Protein AF-A0A812N2B9-F1 (afdb_monomer_lite)

Structure (mmCIF, N/CA/C/O backbone):
data_AF-A0A812N2B9-F1
#
_entry.id   AF-A0A812N2B9-F1
#
loop_
_atom_site.group_PDB
_atom_site.id
_atom_site.type_symbol
_atom_site.label_atom_id
_atom_site.label_alt_id
_atom_site.label_comp_id
_atom_site.label_asym_id
_atom_site.label_entity_id
_atom_site.label_seq_id
_atom_site.pdbx_PDB_ins_code
_atom_site.Cartn_x
_atom_site.Cartn_y
_atom_site.Cartn_z
_atom_site.occupancy
_atom_site.B_iso_or_equiv
_atom_site.auth_seq_id
_atom_site.auth_comp_id
_atom_site.auth_asym_id
_atom_site.auth_atom_id
_atom_site.pdbx_PDB_model_num
ATOM 1 N N . LEU A 1 1 ? 18.813 35.549 -10.305 1.00 47.56 1 LEU A N 1
ATOM 2 C CA . LEU A 1 1 ? 19.746 35.772 -11.437 1.00 47.56 1 LEU A CA 1
ATOM 3 C C . LEU A 1 1 ? 20.916 34.778 -11.460 1.00 47.56 1 LEU A C 1
ATOM 5 O O . LEU A 1 1 ? 21.256 34.344 -12.544 1.00 47.56 1 LEU A O 1
ATOM 9 N N . HIS A 1 2 ? 21.441 34.300 -10.322 1.00 43.97 2 HIS A N 1
ATOM 10 C CA . HIS A 1 2 ? 22.569 33.344 -10.303 1.00 43.97 2 HIS A CA 1
ATOM 11 C C . HIS A 1 2 ? 22.268 31.864 -10.636 1.00 43.97 2 HIS A C 1
ATOM 13 O O . HIS A 1 2 ? 23.195 31.118 -10.923 1.00 43.97 2 HIS A O 1
ATOM 19 N N . GLN A 1 3 ? 21.010 31.400 -10.632 1.00 39.84 3 GLN A N 1
ATOM 20 C CA . GLN A 1 3 ? 20.701 29.985 -10.931 1.00 39.84 3 GLN A CA 1
ATOM 21 C C . GLN A 1 3 ? 20.631 29.651 -12.433 1.00 39.84 3 GLN A C 1
ATOM 23 O O . GLN A 1 3 ? 20.820 28.496 -12.805 1.00 39.84 3 GLN A O 1
ATOM 28 N N . HIS A 1 4 ? 20.400 30.640 -13.303 1.00 39.25 4 HIS A N 1
ATOM 29 C CA . HIS A 1 4 ? 20.347 30.425 -14.755 1.00 39.25 4 HIS A CA 1
ATOM 30 C C . HIS A 1 4 ? 21.747 30.305 -15.390 1.00 39.25 4 HIS A C 1
ATOM 32 O O . HIS A 1 4 ? 21.908 29.584 -16.371 1.00 39.25 4 HIS A O 1
ATOM 38 N N . GLU A 1 5 ? 22.771 30.949 -14.813 1.00 45.69 5 GLU A N 1
ATOM 39 C CA . GLU A 1 5 ? 24.155 30.886 -15.318 1.00 45.69 5 GLU A CA 1
ATOM 40 C C . GLU A 1 5 ? 24.821 29.528 -15.060 1.00 45.69 5 GLU A C 1
ATOM 42 O O . GLU A 1 5 ? 25.537 29.020 -15.920 1.00 45.69 5 GLU A O 1
ATOM 47 N N . VAL A 1 6 ? 24.547 28.895 -13.913 1.00 48.59 6 VAL A N 1
ATOM 48 C CA . VAL A 1 6 ? 25.126 27.582 -13.566 1.00 48.59 6 VAL A CA 1
ATOM 49 C C . VAL A 1 6 ? 24.599 26.480 -14.492 1.00 48.59 6 VAL A C 1
ATOM 51 O O . VAL A 1 6 ? 25.349 25.593 -14.895 1.00 48.59 6 VAL A O 1
ATOM 54 N N . PHE A 1 7 ? 23.324 26.560 -14.887 1.00 42.72 7 PHE A N 1
ATOM 55 C CA . PHE A 1 7 ? 22.708 25.588 -15.794 1.00 42.72 7 PHE A CA 1
ATOM 56 C C . PHE A 1 7 ? 23.131 25.798 -17.260 1.00 42.72 7 PHE A C 1
ATOM 58 O O . PHE A 1 7 ? 23.277 24.829 -18.004 1.00 42.72 7 PHE A O 1
ATOM 65 N N . GLY A 1 8 ? 23.364 27.052 -17.671 1.00 49.75 8 GLY A N 1
ATOM 66 C CA . GLY A 1 8 ? 23.898 27.386 -18.996 1.00 49.75 8 GLY A CA 1
ATOM 67 C C . GLY A 1 8 ? 25.330 26.887 -19.184 1.00 49.75 8 GLY A C 1
ATOM 68 O O . GLY A 1 8 ? 25.620 26.212 -20.170 1.00 49.75 8 GLY A O 1
ATOM 69 N N . LYS A 1 9 ? 26.188 27.110 -18.182 1.00 53.31 9 LYS A N 1
ATOM 70 C CA . LYS A 1 9 ? 27.593 26.686 -18.207 1.00 53.31 9 LYS A CA 1
ATOM 71 C C . LYS A 1 9 ? 27.749 25.163 -18.272 1.00 53.31 9 LYS A C 1
ATOM 73 O O . LYS A 1 9 ? 28.482 24.663 -19.112 1.00 53.31 9 LYS A O 1
ATOM 78 N N . GLY A 1 10 ? 26.956 24.414 -17.498 1.00 56.06 10 GLY A N 1
ATOM 79 C CA . GLY A 1 10 ? 26.962 22.946 -17.561 1.00 56.06 10 GLY A CA 1
ATOM 80 C C . GLY A 1 10 ? 26.520 22.376 -18.916 1.00 56.06 10 GLY A C 1
ATOM 81 O O . GLY A 1 10 ? 26.966 21.300 -19.309 1.00 56.06 10 GLY A O 1
ATOM 82 N N . LYS A 1 11 ? 25.674 23.101 -19.659 1.00 56.19 11 LYS A N 1
ATOM 83 C CA . LYS A 1 11 ? 25.251 22.712 -21.010 1.00 56.19 11 LYS A CA 1
ATOM 84 C C . LYS A 1 11 ? 26.344 22.997 -22.043 1.00 56.19 11 LYS A C 1
ATOM 86 O O . LYS A 1 11 ? 26.560 22.168 -22.920 1.00 56.19 11 LYS A O 1
ATOM 91 N N . GLU A 1 12 ? 27.043 24.123 -21.928 1.00 62.38 12 GLU A N 1
ATOM 92 C CA . GLU A 1 12 ? 28.170 24.475 -22.804 1.00 62.38 12 GLU A CA 1
ATOM 93 C C . GLU A 1 12 ? 29.388 23.575 -22.567 1.00 62.38 12 GLU A C 1
ATOM 95 O O . GLU A 1 12 ? 29.959 23.070 -23.531 1.00 62.38 12 GLU A O 1
ATOM 100 N N . ASP A 1 13 ? 29.712 23.272 -21.309 1.00 64.38 13 ASP A N 1
ATOM 101 C CA . ASP A 1 13 ? 30.794 22.352 -20.938 1.00 64.38 13 ASP A CA 1
ATOM 102 C C . ASP A 1 13 ? 30.509 20.921 -21.433 1.00 64.38 13 ASP A C 1
ATOM 104 O O . ASP A 1 13 ? 31.403 20.221 -21.913 1.00 64.38 13 ASP A O 1
ATOM 108 N N . PHE A 1 14 ? 29.241 20.493 -21.384 1.00 63.53 14 PHE A N 1
ATOM 109 C CA . PHE A 1 14 ? 28.807 19.208 -21.936 1.00 63.53 14 PHE A CA 1
ATOM 110 C C . PHE A 1 14 ? 28.928 19.163 -23.466 1.00 63.53 14 PHE A C 1
ATOM 112 O O . PHE A 1 14 ? 29.417 18.177 -24.021 1.00 63.53 14 PHE A O 1
ATOM 119 N N . VAL A 1 15 ? 28.514 20.228 -24.159 1.00 63.97 15 VAL A N 1
ATOM 120 C CA . VAL A 1 15 ? 28.604 20.319 -25.626 1.00 63.97 15 VAL A CA 1
ATOM 121 C C . VAL A 1 15 ? 30.063 20.404 -26.083 1.00 63.97 15 VAL A C 1
ATOM 123 O O . VAL A 1 15 ? 30.427 19.741 -27.053 1.00 63.97 15 VAL A O 1
ATOM 126 N N . ALA A 1 16 ? 30.912 21.141 -25.366 1.00 66.12 16 ALA A N 1
ATOM 127 C CA . ALA A 1 16 ? 32.346 21.224 -25.631 1.00 66.12 16 ALA A CA 1
ATOM 128 C C . ALA A 1 16 ? 33.054 19.877 -25.395 1.00 66.12 16 ALA A C 1
ATOM 130 O O . ALA A 1 16 ? 33.852 19.449 -26.229 1.00 66.12 16 ALA A O 1
ATOM 131 N N . GLY A 1 17 ? 32.713 19.166 -24.313 1.00 66.19 17 GLY A N 1
ATOM 132 C CA . GLY A 1 17 ? 33.216 17.814 -24.048 1.00 66.19 17 GLY A CA 1
ATOM 133 C C . GLY A 1 17 ? 32.782 16.794 -25.105 1.00 66.19 17 GLY A C 1
ATOM 134 O O . GLY A 1 17 ? 33.572 15.937 -25.500 1.00 66.19 17 GLY A O 1
ATOM 135 N N . PHE A 1 18 ? 31.556 16.914 -25.621 1.00 64.69 18 PHE A N 1
ATOM 136 C CA . PHE A 1 18 ? 31.069 16.093 -26.731 1.00 64.69 18 PHE A CA 1
ATOM 137 C C . PHE A 1 18 ? 31.791 16.409 -28.050 1.00 64.69 18 PHE A C 1
ATOM 139 O O . PHE A 1 18 ? 32.163 15.486 -28.767 1.00 64.69 18 PHE A O 1
ATOM 146 N N . TYR A 1 19 ? 32.050 17.686 -28.346 1.00 63.81 19 TYR A N 1
ATOM 147 C CA . TYR A 1 19 ? 32.817 18.103 -29.526 1.00 63.81 19 TYR A CA 1
ATOM 148 C C . TYR A 1 19 ? 34.269 17.606 -29.488 1.00 63.81 19 TYR A C 1
ATOM 150 O O . TYR A 1 19 ? 34.755 17.077 -30.482 1.00 63.81 19 TYR A O 1
ATOM 158 N N . PHE A 1 20 ? 34.933 17.685 -28.330 1.00 66.38 20 PHE A N 1
ATOM 159 C CA . PHE A 1 20 ? 36.291 17.158 -28.141 1.00 66.38 20 PHE A CA 1
ATOM 160 C C . PHE A 1 20 ? 36.364 15.637 -28.351 1.00 66.38 20 PHE A C 1
ATOM 162 O O . PHE A 1 20 ? 37.328 15.119 -28.913 1.00 66.38 20 PHE A O 1
ATOM 169 N N . LEU A 1 21 ? 35.316 14.909 -27.952 1.00 61.97 21 LEU A N 1
ATOM 170 C CA . LEU A 1 21 ? 35.177 13.483 -28.241 1.00 61.97 21 LEU A CA 1
ATOM 171 C C . LEU A 1 21 ? 34.891 13.185 -29.716 1.00 61.97 21 LEU A C 1
ATOM 173 O O . LEU A 1 21 ? 34.908 12.021 -30.071 1.00 61.97 21 LEU A O 1
ATOM 177 N N . LEU A 1 22 ? 34.621 14.160 -30.581 1.00 63.78 22 LEU A N 1
ATOM 178 C CA . LEU A 1 22 ? 34.366 13.922 -32.007 1.00 63.78 22 LEU A CA 1
ATOM 179 C C . LEU A 1 22 ? 35.563 14.262 -32.903 1.00 63.78 22 LEU A C 1
ATOM 181 O O . LEU A 1 22 ? 35.543 13.929 -34.089 1.00 63.78 22 LEU A O 1
ATOM 185 N N . ASP A 1 23 ? 36.625 14.858 -32.357 1.00 66.50 23 ASP A N 1
ATOM 186 C CA . ASP A 1 23 ? 37.798 15.221 -33.146 1.00 66.50 23 ASP A CA 1
ATOM 187 C C . ASP A 1 23 ? 38.668 13.992 -33.501 1.00 66.50 23 ASP A C 1
ATOM 189 O O . ASP A 1 23 ? 39.100 13.205 -32.654 1.00 66.50 23 ASP A O 1
ATOM 193 N N . GLY A 1 24 ? 38.911 13.829 -34.805 1.00 65.94 24 GLY A N 1
ATOM 194 C CA . GLY A 1 24 ? 40.152 13.330 -35.416 1.00 65.94 24 GLY A CA 1
ATOM 195 C C . GLY A 1 24 ? 40.521 11.837 -35.410 1.00 65.94 24 GLY A C 1
ATOM 196 O O . GLY A 1 24 ? 41.424 11.472 -36.161 1.00 65.94 24 GLY A O 1
ATOM 197 N N . ASN A 1 25 ? 39.887 10.953 -34.633 1.00 70.94 25 ASN A N 1
ATOM 198 C CA . ASN A 1 25 ? 40.236 9.519 -34.601 1.00 70.94 25 ASN A CA 1
ATOM 199 C C . ASN A 1 25 ? 38.959 8.656 -34.564 1.00 70.94 25 ASN A C 1
ATOM 201 O O . ASN A 1 25 ? 38.084 8.954 -33.762 1.00 70.94 25 ASN A O 1
ATOM 205 N N . PRO A 1 26 ? 38.815 7.568 -35.347 1.00 75.19 26 PRO A N 1
ATOM 206 C CA . PRO A 1 26 ? 37.663 6.654 -35.263 1.00 75.19 26 PRO A CA 1
ATOM 207 C C . PRO A 1 26 ? 37.236 6.248 -33.836 1.00 75.19 26 PRO A C 1
ATOM 209 O O . PRO A 1 26 ? 36.053 6.025 -33.574 1.00 75.19 26 PRO A O 1
ATOM 212 N N . TRP A 1 27 ? 38.187 6.196 -32.899 1.00 76.75 27 TRP A N 1
ATOM 213 C CA . TRP A 1 27 ? 37.942 5.947 -31.475 1.00 76.75 27 TRP A CA 1
ATOM 214 C C . TRP A 1 27 ? 37.103 7.030 -30.773 1.00 76.75 27 TRP A C 1
ATOM 216 O O . TRP A 1 27 ? 36.315 6.724 -29.873 1.00 76.75 27 TRP A O 1
ATOM 226 N N . SER A 1 28 ? 37.259 8.289 -31.176 1.00 78.31 28 SER A N 1
ATOM 227 C CA . SER A 1 28 ? 36.579 9.435 -30.580 1.00 78.31 28 SER A CA 1
ATOM 228 C C . SER A 1 28 ? 35.088 9.407 -30.957 1.00 78.31 28 SER A C 1
ATOM 230 O O . SER A 1 28 ? 34.236 9.320 -30.072 1.00 78.31 28 SER A O 1
ATOM 232 N N . GLY A 1 29 ? 34.761 9.262 -32.248 1.00 80.75 29 GLY A N 1
ATOM 233 C CA . GLY A 1 29 ? 33.380 9.081 -32.724 1.00 80.75 29 GLY A CA 1
ATOM 234 C C . GLY A 1 29 ? 32.639 7.906 -32.069 1.00 80.75 29 GLY A C 1
ATOM 235 O O . GLY A 1 29 ? 31.480 8.042 -31.666 1.00 80.75 29 GLY A O 1
ATOM 236 N N . PHE A 1 30 ? 33.321 6.769 -31.884 1.00 83.06 30 PHE A N 1
ATOM 237 C CA . PHE A 1 30 ? 32.782 5.629 -31.135 1.00 83.06 30 PHE A CA 1
ATOM 238 C C . PHE A 1 30 ? 32.496 5.986 -29.668 1.00 83.06 30 PHE A C 1
ATOM 240 O O . PHE A 1 30 ? 31.402 5.721 -29.165 1.00 83.06 30 PHE A O 1
ATOM 247 N N . SER A 1 31 ? 33.448 6.633 -28.993 1.00 85.31 31 SER A N 1
ATOM 248 C CA . SER A 1 31 ? 33.316 7.046 -27.590 1.00 85.31 31 SER A CA 1
ATOM 249 C C . SER A 1 31 ? 32.201 8.082 -27.392 1.00 85.31 31 SER A C 1
ATOM 251 O O . SER A 1 31 ? 31.455 8.005 -26.412 1.00 85.31 31 SER A O 1
ATOM 253 N N . GLY A 1 32 ? 32.030 9.010 -28.339 1.00 84.19 32 GLY A N 1
ATOM 254 C CA . GLY A 1 32 ? 30.934 9.980 -28.357 1.00 84.19 32 GLY A CA 1
ATOM 255 C C . GLY A 1 32 ? 29.566 9.307 -28.483 1.00 84.19 32 GLY A C 1
ATOM 256 O O . GLY A 1 32 ? 28.656 9.608 -27.707 1.00 84.19 32 GLY A O 1
ATOM 257 N N . PHE A 1 33 ? 29.431 8.332 -29.387 1.00 86.25 33 PHE A N 1
ATOM 258 C CA . PHE A 1 33 ? 28.192 7.562 -29.534 1.00 86.25 33 PHE A CA 1
ATOM 259 C C . PHE A 1 33 ? 27.866 6.735 -28.283 1.00 86.25 33 PHE A C 1
ATOM 261 O O . PHE A 1 33 ? 26.734 6.772 -27.801 1.00 86.25 33 PHE A O 1
ATOM 268 N N . VAL A 1 34 ? 28.851 6.035 -27.709 1.00 89.25 34 VAL A N 1
ATOM 269 C CA . VAL A 1 34 ? 28.666 5.255 -26.471 1.00 89.25 34 VAL A CA 1
ATOM 270 C C . VAL A 1 34 ? 28.238 6.159 -25.317 1.00 89.25 34 VAL A C 1
ATOM 272 O O . VAL A 1 34 ? 27.274 5.846 -24.618 1.00 89.25 34 VAL A O 1
ATOM 275 N N . THR A 1 35 ? 28.897 7.306 -25.152 1.00 87.75 35 THR A N 1
ATOM 276 C CA . THR A 1 35 ? 28.555 8.282 -24.107 1.00 87.75 35 THR A CA 1
ATOM 277 C C . THR A 1 35 ? 27.130 8.796 -24.284 1.00 87.75 35 THR A C 1
ATOM 279 O O . THR A 1 35 ? 26.356 8.803 -23.326 1.00 87.75 35 THR A O 1
ATOM 282 N N . PHE A 1 36 ? 26.742 9.151 -25.512 1.00 87.38 36 PHE A N 1
ATOM 283 C CA . PHE A 1 36 ? 25.380 9.581 -25.820 1.00 87.38 36 PHE A CA 1
ATOM 284 C C . PHE A 1 36 ? 24.342 8.501 -25.477 1.00 87.38 36 PHE A C 1
ATOM 286 O O . PHE A 1 36 ? 23.352 8.786 -24.799 1.00 87.38 36 PHE A O 1
ATOM 293 N N . VAL A 1 37 ? 24.584 7.251 -25.886 1.00 92.56 37 VAL A N 1
ATOM 294 C CA . VAL A 1 37 ? 23.678 6.128 -25.600 1.00 92.56 37 VAL A CA 1
ATOM 295 C C . VAL A 1 37 ? 23.545 5.896 -24.096 1.00 92.56 37 VAL A C 1
ATOM 297 O O . VAL A 1 37 ? 22.427 5.703 -23.614 1.00 92.56 37 VAL A O 1
ATOM 300 N N . ILE A 1 38 ? 24.648 5.945 -23.344 1.00 92.50 38 ILE A N 1
ATOM 301 C CA . ILE A 1 38 ? 24.633 5.772 -21.886 1.00 92.50 38 ILE A CA 1
ATOM 302 C C . ILE A 1 38 ? 23.821 6.886 -21.222 1.00 92.50 38 ILE A C 1
ATOM 304 O O . ILE A 1 38 ? 22.931 6.585 -20.429 1.00 92.50 38 ILE A O 1
ATOM 308 N N . VAL A 1 39 ? 24.071 8.154 -21.567 1.00 91.75 39 VAL A N 1
ATOM 309 C CA . VAL A 1 39 ? 23.358 9.300 -20.977 1.00 91.75 39 VAL A CA 1
ATOM 310 C C . VAL A 1 39 ? 21.864 9.236 -21.291 1.00 91.75 39 VAL A C 1
ATOM 312 O O . VAL A 1 39 ? 21.040 9.407 -20.391 1.00 91.75 39 VAL A O 1
ATOM 315 N N . PHE A 1 40 ? 21.496 8.926 -22.536 1.00 91.00 40 PHE A N 1
ATOM 316 C CA . PHE A 1 40 ? 20.092 8.818 -22.930 1.00 91.00 40 PHE A CA 1
ATOM 317 C C . PHE A 1 40 ? 19.380 7.667 -22.204 1.00 91.00 40 PHE A C 1
ATOM 319 O O . PHE A 1 40 ? 18.288 7.847 -21.658 1.00 91.00 40 PHE A O 1
ATOM 326 N N . ARG A 1 41 ? 20.014 6.488 -22.132 1.00 92.94 41 ARG A N 1
ATOM 327 C CA . ARG A 1 41 ? 19.476 5.327 -21.403 1.00 92.94 41 ARG A CA 1
ATOM 328 C C . ARG A 1 41 ? 19.346 5.604 -19.908 1.00 92.94 41 ARG A C 1
ATOM 330 O O . ARG A 1 41 ? 18.336 5.228 -19.318 1.00 92.94 41 ARG A O 1
ATOM 337 N N . LEU A 1 42 ? 20.330 6.275 -19.312 1.00 94.69 42 LEU A N 1
ATOM 338 C CA . LEU A 1 42 ? 20.319 6.610 -17.893 1.00 94.69 42 LEU A CA 1
ATOM 339 C C . LEU A 1 42 ? 19.240 7.646 -17.571 1.00 94.69 42 LEU A C 1
ATOM 341 O O . LEU A 1 42 ? 18.550 7.498 -16.569 1.00 94.69 42 LEU A O 1
ATOM 345 N N . SER A 1 43 ? 19.036 8.642 -18.436 1.00 92.62 43 SER A N 1
ATOM 346 C CA . SER A 1 43 ? 17.977 9.643 -18.269 1.00 92.62 43 SER A CA 1
ATOM 347 C C . SER A 1 43 ? 16.579 9.010 -18.301 1.00 92.62 43 SER A C 1
ATOM 349 O O . SER A 1 43 ? 15.777 9.242 -17.394 1.00 92.62 43 SER A O 1
ATOM 351 N N . ALA A 1 44 ? 16.312 8.139 -19.281 1.00 90.62 44 ALA A N 1
ATOM 352 C CA . ALA A 1 44 ? 15.041 7.419 -19.372 1.00 90.62 44 ALA A CA 1
ATOM 353 C C . ALA A 1 44 ? 14.808 6.486 -18.165 1.00 90.62 44 ALA A C 1
ATOM 355 O O . ALA A 1 44 ? 13.711 6.452 -17.595 1.00 90.62 44 ALA A O 1
ATOM 356 N N . ALA A 1 45 ? 15.848 5.761 -17.737 1.00 92.06 45 ALA A N 1
ATOM 357 C CA . ALA A 1 45 ? 15.785 4.891 -16.564 1.00 92.06 45 ALA A CA 1
ATOM 358 C C . ALA A 1 45 ? 15.566 5.687 -15.267 1.00 92.06 45 ALA A C 1
ATOM 360 O O . ALA A 1 45 ? 14.745 5.292 -14.443 1.00 92.06 45 ALA A O 1
ATOM 361 N N . TYR A 1 46 ? 16.245 6.825 -15.103 1.00 94.06 46 TYR A N 1
ATOM 362 C CA . TYR A 1 46 ? 16.118 7.688 -13.929 1.00 94.06 46 TYR A CA 1
ATOM 363 C C . TYR A 1 46 ? 14.710 8.274 -13.797 1.00 94.06 46 TYR A C 1
ATOM 365 O O . TYR A 1 46 ? 14.137 8.245 -12.710 1.00 94.06 46 TYR A O 1
ATOM 373 N N . SER A 1 47 ? 14.122 8.745 -14.902 1.00 92.81 47 SER A N 1
ATOM 374 C CA . SER A 1 47 ? 12.746 9.255 -14.904 1.00 92.81 47 SER A CA 1
ATOM 375 C C . SER A 1 47 ? 11.741 8.179 -14.480 1.00 92.81 47 SER A C 1
ATOM 377 O O . SER A 1 47 ? 10.893 8.439 -13.629 1.00 92.81 47 SER A O 1
ATOM 379 N N . THR A 1 48 ? 11.885 6.958 -15.002 1.00 90.69 48 THR A N 1
ATOM 380 C CA . THR A 1 48 ? 11.013 5.829 -14.637 1.00 90.69 48 THR A CA 1
ATOM 381 C C . THR A 1 48 ? 11.217 5.405 -13.180 1.00 90.69 48 THR A C 1
ATOM 383 O O . THR A 1 48 ? 10.248 5.146 -12.471 1.00 90.69 48 THR A O 1
ATOM 386 N N . TYR A 1 49 ? 12.468 5.372 -12.711 1.00 92.06 49 TYR A N 1
ATOM 387 C CA . TYR A 1 49 ? 12.798 5.037 -11.326 1.00 92.06 49 TYR A CA 1
ATOM 388 C C . TYR A 1 49 ? 12.166 6.023 -10.339 1.00 92.06 49 TYR A C 1
ATOM 390 O O . TYR A 1 49 ? 11.525 5.603 -9.378 1.00 92.06 49 TYR A O 1
ATOM 398 N N . TRP A 1 50 ? 12.301 7.329 -10.586 1.00 92.62 50 TRP A N 1
ATOM 399 C CA . TRP A 1 50 ? 11.699 8.340 -9.716 1.00 92.62 50 TRP A CA 1
ATOM 400 C C . TRP A 1 50 ? 10.168 8.309 -9.795 1.00 92.62 50 TRP A C 1
ATOM 402 O O . TRP A 1 50 ? 9.505 8.424 -8.767 1.00 92.62 50 TRP A O 1
ATOM 412 N N . ALA A 1 51 ? 9.579 8.085 -10.972 1.00 91.31 51 ALA A N 1
ATOM 413 C CA . ALA A 1 51 ? 8.131 7.902 -11.078 1.00 91.31 51 ALA A CA 1
ATOM 414 C C . ALA A 1 51 ? 7.652 6.726 -10.203 1.00 91.31 51 ALA A C 1
ATOM 416 O O . ALA A 1 51 ? 6.768 6.894 -9.371 1.00 91.31 51 ALA A O 1
ATOM 417 N N . ALA A 1 52 ? 8.306 5.564 -10.286 1.00 89.62 52 ALA A N 1
ATOM 418 C CA . ALA A 1 52 ? 7.968 4.417 -9.443 1.00 89.62 52 ALA A CA 1
ATOM 419 C C . ALA A 1 52 ? 8.187 4.696 -7.942 1.00 89.62 52 ALA A C 1
ATOM 421 O O . ALA A 1 52 ? 7.349 4.341 -7.112 1.00 89.62 52 ALA A O 1
ATOM 422 N N . TYR A 1 53 ? 9.295 5.352 -7.583 1.00 90.38 53 TYR A N 1
ATOM 423 C CA . TYR A 1 53 ? 9.627 5.670 -6.194 1.00 90.38 53 TYR A CA 1
ATOM 424 C C . TYR A 1 53 ? 8.651 6.681 -5.572 1.00 90.38 53 TYR A C 1
ATOM 426 O O . TYR A 1 53 ? 8.209 6.466 -4.445 1.00 90.38 53 TYR A O 1
ATOM 434 N N . THR A 1 54 ? 8.293 7.761 -6.280 1.00 91.62 54 THR A N 1
ATOM 435 C CA . THR A 1 54 ? 7.289 8.737 -5.800 1.00 91.62 54 THR A CA 1
ATOM 436 C C . THR A 1 54 ? 5.947 8.060 -5.576 1.00 91.62 54 THR A C 1
ATO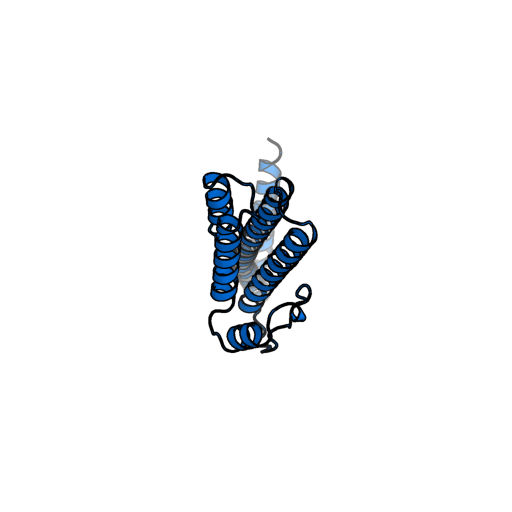M 438 O O . THR A 1 54 ? 5.397 8.170 -4.485 1.00 91.62 54 THR A O 1
ATOM 441 N N . THR A 1 55 ? 5.449 7.328 -6.575 1.00 90.44 55 THR A N 1
ATOM 442 C CA . THR A 1 55 ? 4.154 6.645 -6.504 1.00 90.44 55 THR A CA 1
ATOM 443 C C . THR A 1 55 ? 4.108 5.630 -5.361 1.00 90.44 55 THR A C 1
ATOM 445 O O . THR A 1 55 ? 3.163 5.629 -4.581 1.00 90.44 55 THR A O 1
ATOM 448 N N . THR A 1 56 ? 5.157 4.817 -5.192 1.00 89.88 56 THR A N 1
ATOM 449 C CA . THR A 1 56 ? 5.211 3.820 -4.108 1.00 89.88 56 THR A CA 1
ATOM 450 C C . THR A 1 56 ? 5.231 4.479 -2.726 1.00 89.88 56 THR A C 1
ATOM 452 O O . THR A 1 56 ? 4.529 4.031 -1.825 1.00 89.88 56 THR A O 1
ATOM 455 N N . ASN A 1 57 ? 6.010 5.551 -2.540 1.00 89.25 57 ASN A N 1
ATOM 456 C CA . ASN A 1 57 ? 6.049 6.261 -1.257 1.00 89.25 57 ASN A CA 1
ATOM 457 C C . ASN A 1 57 ? 4.765 7.053 -0.973 1.00 89.25 57 ASN A C 1
ATOM 459 O O . ASN A 1 57 ? 4.430 7.212 0.196 1.00 89.25 57 ASN A O 1
ATOM 463 N N . GLY A 1 58 ? 4.062 7.525 -2.009 1.00 91.12 58 GLY A N 1
ATOM 464 C CA . GLY A 1 58 ? 2.760 8.185 -1.880 1.00 91.12 58 GLY A CA 1
ATOM 465 C C . GLY A 1 58 ? 1.740 7.268 -1.215 1.00 91.12 58 GLY A C 1
ATOM 466 O O . GLY A 1 58 ? 1.350 7.524 -0.080 1.00 91.12 58 GLY A O 1
ATOM 467 N N . PHE A 1 59 ? 1.447 6.124 -1.843 1.00 88.56 59 PHE A N 1
ATOM 468 C CA . PHE A 1 59 ? 0.478 5.166 -1.303 1.00 88.56 59 PHE A CA 1
ATOM 469 C C . PHE A 1 59 ? 0.867 4.642 0.090 1.00 88.56 59 PHE A C 1
ATOM 471 O O . PHE A 1 59 ? 0.013 4.504 0.961 1.00 88.56 59 PHE A O 1
ATOM 478 N N . LEU A 1 60 ? 2.158 4.381 0.347 1.00 89.25 60 LEU A N 1
ATOM 479 C CA . LEU A 1 60 ? 2.623 3.991 1.688 1.00 89.25 60 LEU A CA 1
ATOM 480 C C . LEU A 1 60 ? 2.389 5.100 2.729 1.00 89.25 60 LEU A C 1
ATOM 482 O O . LEU A 1 60 ? 2.065 4.802 3.881 1.00 89.25 60 LEU A O 1
ATOM 486 N N . GLY A 1 61 ? 2.551 6.364 2.330 1.00 89.25 61 GLY A N 1
ATOM 487 C CA . GLY A 1 61 ? 2.243 7.527 3.154 1.00 89.25 61 GLY A CA 1
ATOM 488 C C . GLY A 1 61 ? 0.760 7.580 3.498 1.00 89.25 61 GLY A C 1
ATOM 489 O O . GLY A 1 61 ? 0.422 7.623 4.683 1.00 89.25 61 GLY A O 1
ATOM 490 N N . ASP A 1 62 ? -0.101 7.463 2.491 1.00 89.50 62 ASP A N 1
ATOM 491 C CA . ASP A 1 62 ? -1.556 7.507 2.648 1.00 89.50 62 ASP A CA 1
ATOM 492 C C . ASP A 1 62 ? -2.074 6.351 3.517 1.00 89.50 62 ASP A C 1
ATOM 494 O O . ASP A 1 62 ? -2.862 6.555 4.443 1.00 89.50 62 ASP A O 1
ATOM 498 N N . TRP A 1 63 ? -1.553 5.135 3.324 1.00 89.81 63 TRP A N 1
ATOM 499 C CA . TRP A 1 63 ? -1.889 3.979 4.162 1.00 89.81 63 TRP A CA 1
ATOM 500 C C . TRP A 1 63 ? -1.440 4.154 5.616 1.00 89.81 63 TRP A C 1
ATOM 502 O O . TRP A 1 63 ? -2.161 3.771 6.541 1.00 89.81 63 TRP A O 1
ATOM 512 N N . SER A 1 64 ? -0.268 4.753 5.844 1.00 86.62 64 SER A N 1
ATOM 513 C CA . SER A 1 64 ? 0.214 5.038 7.200 1.00 86.62 64 SER A CA 1
ATOM 514 C C . SER A 1 64 ? -0.594 6.148 7.886 1.00 86.62 64 SER A C 1
ATOM 516 O O . SER A 1 64 ? -0.871 6.052 9.085 1.00 86.62 64 SER A O 1
ATOM 518 N N . GLY A 1 65 ? -1.031 7.157 7.124 1.00 88.62 65 GLY A N 1
ATOM 519 C CA . GLY A 1 65 ? -1.919 8.224 7.581 1.00 88.62 65 GLY A CA 1
ATOM 520 C C . GLY A 1 65 ? -3.292 7.685 7.973 1.00 88.62 65 GLY A C 1
ATOM 521 O O . GLY A 1 65 ? -3.750 7.923 9.092 1.00 88.62 65 GLY A O 1
ATOM 522 N N . ALA A 1 66 ? -3.890 6.851 7.122 1.00 88.94 66 ALA A N 1
ATOM 523 C CA . ALA A 1 66 ? -5.158 6.193 7.412 1.00 88.94 66 ALA A CA 1
ATOM 524 C C . ALA A 1 66 ? -5.073 5.292 8.659 1.00 88.94 66 ALA A C 1
ATOM 526 O O . ALA A 1 66 ? -5.972 5.307 9.503 1.00 88.94 66 ALA A O 1
ATOM 527 N N . ALA A 1 67 ? -3.971 4.553 8.834 1.00 88.62 67 ALA A N 1
ATOM 528 C CA . ALA A 1 67 ? -3.739 3.762 10.041 1.00 88.62 67 ALA A CA 1
ATOM 529 C C . ALA A 1 67 ? -3.646 4.642 11.303 1.00 88.62 67 ALA A C 1
ATOM 531 O O . ALA A 1 67 ? -4.228 4.305 12.337 1.00 88.62 67 ALA A O 1
ATOM 532 N N . ALA A 1 68 ? -2.957 5.786 11.229 1.00 88.62 68 ALA A N 1
ATOM 533 C CA . ALA A 1 68 ? -2.866 6.736 12.338 1.00 88.62 68 ALA A CA 1
ATOM 534 C C . ALA A 1 68 ? -4.233 7.356 12.683 1.00 88.62 68 ALA A C 1
ATOM 536 O O . ALA A 1 68 ? -4.578 7.468 13.864 1.00 88.62 68 ALA A O 1
ATOM 537 N N . SER A 1 69 ? -5.041 7.685 11.673 1.00 88.12 69 SER A N 1
ATOM 538 C CA . SER A 1 69 ? -6.421 8.157 11.841 1.00 88.12 69 SER A CA 1
ATOM 539 C C . SER A 1 69 ? -7.300 7.108 12.532 1.00 88.12 69 SER A C 1
ATOM 541 O O . SER A 1 69 ? -7.994 7.433 13.498 1.00 88.12 69 SER A O 1
ATOM 543 N N . ALA A 1 70 ? -7.203 5.833 12.136 1.00 85.81 70 ALA A N 1
ATOM 544 C CA . ALA A 1 70 ? -7.918 4.738 12.797 1.00 85.81 70 ALA A CA 1
ATOM 545 C C . ALA A 1 70 ? -7.559 4.626 14.292 1.00 85.81 70 ALA A C 1
ATOM 547 O O . ALA A 1 70 ? -8.445 4.460 15.134 1.00 85.81 70 ALA A O 1
ATOM 548 N N . VAL A 1 71 ? -6.275 4.778 14.639 1.00 87.06 71 VAL A N 1
ATOM 549 C CA . VAL A 1 71 ? -5.808 4.790 16.038 1.00 87.06 71 VAL A CA 1
ATOM 550 C C . VAL A 1 71 ? -6.380 5.991 16.798 1.00 87.06 71 VAL A C 1
ATOM 552 O O . VAL A 1 71 ? -6.851 5.843 17.928 1.00 87.06 71 VAL A O 1
ATOM 555 N N . ALA A 1 72 ? -6.375 7.179 16.190 1.00 87.00 72 ALA A N 1
ATOM 556 C CA . ALA A 1 72 ? -6.897 8.394 16.811 1.00 87.00 72 ALA A CA 1
ATOM 557 C C . ALA A 1 72 ? -8.400 8.284 17.124 1.00 87.00 72 ALA A C 1
ATOM 559 O O . ALA A 1 72 ? -8.833 8.673 18.211 1.00 87.00 72 ALA A O 1
ATOM 560 N N . PHE A 1 73 ? -9.182 7.692 16.221 1.00 85.94 73 PHE A N 1
ATOM 561 C CA . P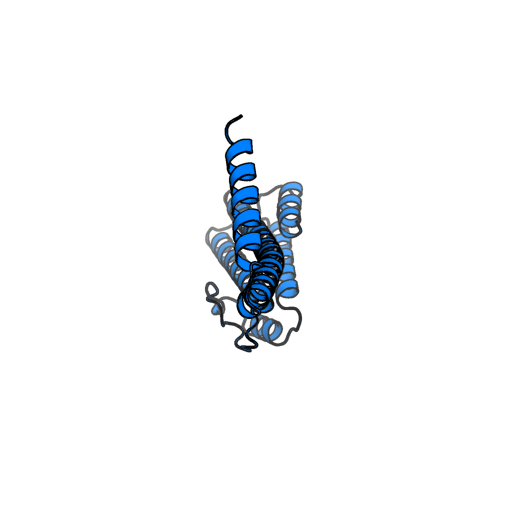HE A 1 73 ? -10.630 7.510 16.378 1.00 85.94 73 PHE A CA 1
ATOM 562 C C . PHE A 1 73 ? -11.023 6.515 17.474 1.00 85.94 73 PHE A C 1
ATOM 564 O O . PHE A 1 73 ? -12.125 6.606 18.021 1.00 85.94 73 PHE A O 1
ATOM 571 N N . CYS A 1 74 ? -10.115 5.614 17.847 1.00 83.62 74 CYS A N 1
ATOM 572 C CA . CYS A 1 74 ? -10.323 4.697 18.964 1.00 83.62 74 CYS A CA 1
ATOM 573 C C . CYS A 1 74 ? -10.145 5.370 20.336 1.00 83.62 74 CYS A C 1
ATOM 575 O O . CYS A 1 74 ? -10.608 4.832 21.332 1.00 83.62 74 CYS A O 1
ATOM 577 N N . ARG A 1 75 ? -9.518 6.555 20.435 1.00 80.00 75 ARG A N 1
ATOM 578 C CA . ARG A 1 75 ? -9.252 7.208 21.739 1.00 80.00 75 ARG A CA 1
ATOM 579 C C . ARG A 1 75 ? -10.497 7.764 22.435 1.00 80.00 75 ARG A C 1
ATOM 581 O O . ARG A 1 75 ? -10.437 8.059 23.622 1.00 80.00 75 ARG A O 1
ATOM 588 N N . GLY A 1 76 ? -11.589 7.967 21.698 1.00 72.94 76 GLY A N 1
ATOM 589 C CA . GLY A 1 76 ? -12.836 8.544 22.210 1.00 72.94 76 GLY A CA 1
ATOM 590 C C . GLY A 1 76 ? -13.955 7.528 22.437 1.00 72.94 76 GLY A C 1
ATOM 591 O O . GLY A 1 76 ? -15.108 7.939 22.564 1.00 72.94 76 GLY A O 1
ATOM 592 N N . THR A 1 77 ? -13.663 6.226 22.386 1.00 80.25 77 THR A N 1
ATOM 593 C CA . THR A 1 77 ? -14.680 5.177 22.550 1.00 80.25 77 THR A CA 1
ATOM 594 C C . THR A 1 77 ? -14.935 4.844 24.020 1.00 80.25 77 THR A C 1
ATOM 596 O O . THR A 1 77 ? -14.058 5.002 24.864 1.00 80.25 77 THR A O 1
ATOM 599 N N . GLY A 1 78 ? -16.152 4.381 24.316 1.00 75.69 78 GLY A N 1
ATOM 600 C CA . GLY A 1 78 ? -16.526 3.811 25.614 1.00 75.69 78 GLY A CA 1
ATOM 601 C C . GLY A 1 78 ? -16.344 2.290 25.695 1.00 75.69 78 GLY A C 1
ATOM 602 O O . GLY A 1 78 ? -16.804 1.683 26.659 1.00 75.69 78 GLY A O 1
ATOM 603 N N . ALA A 1 79 ? -15.749 1.670 24.670 1.00 81.25 79 ALA A N 1
ATOM 604 C CA . ALA A 1 79 ? -15.444 0.241 24.646 1.00 81.25 79 ALA A CA 1
ATOM 605 C C . ALA A 1 79 ? -14.315 -0.129 25.621 1.00 81.25 79 ALA A C 1
ATOM 607 O O . ALA A 1 79 ? -13.592 0.736 26.113 1.00 81.25 79 ALA A O 1
ATOM 608 N N . SER A 1 80 ? -14.158 -1.424 25.905 1.00 84.31 80 SER A N 1
ATOM 609 C CA . SER A 1 80 ? -13.107 -1.874 26.818 1.00 84.31 80 SER A CA 1
ATOM 610 C C . SER A 1 80 ? -11.711 -1.694 26.210 1.00 84.31 80 SER A C 1
ATOM 612 O O . SER A 1 80 ? -11.501 -1.945 25.021 1.00 84.31 80 SER A O 1
ATOM 614 N N . ASP A 1 81 ? -10.727 -1.335 27.039 1.00 83.69 81 ASP A N 1
ATOM 615 C CA . ASP A 1 81 ? -9.330 -1.167 26.605 1.00 83.69 81 ASP A CA 1
ATOM 616 C C . ASP A 1 81 ? -8.779 -2.422 25.903 1.00 83.69 81 ASP A C 1
ATOM 618 O O . ASP A 1 81 ? -7.984 -2.329 24.969 1.00 83.69 81 ASP A O 1
ATOM 622 N N . ALA A 1 82 ? -9.241 -3.609 26.310 1.00 86.38 82 ALA A N 1
ATOM 623 C CA . ALA A 1 82 ? -8.853 -4.880 25.704 1.00 86.38 82 ALA A CA 1
ATOM 624 C C . ALA A 1 82 ? -9.384 -5.048 24.268 1.00 86.38 82 ALA A C 1
ATOM 626 O O . ALA A 1 82 ? -8.677 -5.575 23.407 1.00 86.38 82 ALA A O 1
ATOM 627 N N . GLU A 1 83 ? -10.612 -4.602 23.991 1.00 85.19 83 GLU A N 1
ATOM 628 C CA . GLU A 1 83 ? -11.198 -4.645 22.645 1.00 85.19 83 GLU A CA 1
ATOM 629 C C . GLU A 1 83 ? -10.540 -3.624 21.718 1.00 85.19 83 GLU A C 1
ATOM 631 O O . GLU A 1 83 ? -10.262 -3.937 20.556 1.00 85.19 83 GLU A O 1
ATOM 636 N N . VAL A 1 84 ? -10.235 -2.434 22.245 1.00 86.62 84 VAL A N 1
ATOM 637 C CA . VAL A 1 84 ? -9.497 -1.396 21.519 1.00 86.62 84 VAL A CA 1
ATOM 638 C C . VAL A 1 84 ? -8.109 -1.903 21.142 1.00 86.62 84 VAL A C 1
ATOM 640 O O . VAL A 1 84 ? -7.753 -1.880 19.965 1.00 86.62 84 VAL A O 1
ATOM 643 N N . GLU A 1 85 ? -7.353 -2.448 22.094 1.00 87.38 85 GLU A N 1
ATOM 644 C CA . GLU A 1 85 ? -6.021 -3.002 21.832 1.00 87.38 85 GLU A CA 1
ATOM 645 C C . GLU A 1 85 ? -6.072 -4.138 20.794 1.00 87.38 85 GLU A C 1
ATOM 647 O O . GLU A 1 85 ? -5.278 -4.164 19.850 1.00 87.38 85 GLU A O 1
ATOM 652 N N . ALA A 1 86 ? -7.047 -5.047 20.897 1.00 87.38 86 ALA A N 1
ATOM 653 C CA . ALA A 1 86 ? -7.214 -6.133 19.933 1.00 87.38 86 ALA A CA 1
ATOM 654 C C . ALA A 1 86 ? -7.524 -5.623 18.513 1.00 87.38 86 ALA A C 1
ATOM 656 O O . ALA A 1 86 ? -7.040 -6.199 17.532 1.00 87.38 86 ALA A O 1
ATOM 657 N N . PHE A 1 87 ? -8.310 -4.552 18.384 1.00 87.19 87 PHE A N 1
ATOM 658 C CA . PHE A 1 87 ? -8.581 -3.905 17.102 1.00 87.19 87 PHE A CA 1
ATOM 659 C C . PHE A 1 87 ? -7.337 -3.212 16.540 1.00 87.19 87 PHE A C 1
ATOM 661 O O . PHE A 1 87 ? -6.965 -3.483 15.397 1.00 87.19 87 PHE A O 1
ATOM 668 N N . LEU A 1 88 ? -6.655 -2.387 17.340 1.00 88.19 88 LEU A N 1
ATOM 669 C CA . LEU A 1 88 ? -5.451 -1.662 16.919 1.00 88.19 88 LEU A CA 1
ATOM 670 C C . LEU A 1 88 ? -4.364 -2.623 16.433 1.00 88.19 88 LEU A C 1
ATOM 672 O O . LEU A 1 88 ? -3.784 -2.425 15.362 1.00 88.19 88 LEU A O 1
ATOM 676 N N . GLN A 1 89 ? -4.145 -3.718 17.165 1.00 88.50 89 GLN A N 1
ATOM 677 C CA . GLN A 1 89 ? -3.210 -4.759 16.755 1.00 88.50 89 GLN A CA 1
ATOM 678 C C . GLN A 1 89 ? -3.598 -5.399 15.419 1.00 88.50 89 GLN A C 1
ATOM 680 O O . GLN A 1 89 ? -2.720 -5.637 14.592 1.00 88.50 89 GLN A O 1
ATOM 685 N N . LYS A 1 90 ? -4.885 -5.683 15.179 1.00 87.75 90 LYS A N 1
ATOM 686 C CA . LYS A 1 90 ? -5.342 -6.249 13.897 1.00 87.75 90 LYS A CA 1
ATOM 687 C C . LYS A 1 90 ? -5.160 -5.263 12.743 1.00 87.75 90 LYS A C 1
ATOM 689 O O . LYS A 1 90 ? -4.621 -5.653 11.710 1.00 87.75 90 LYS A O 1
ATOM 694 N N . VAL A 1 91 ? -5.550 -4.001 12.930 1.00 88.69 91 VAL A N 1
ATOM 695 C CA . VAL A 1 91 ? -5.440 -2.946 11.909 1.00 88.69 91 VAL A CA 1
ATOM 696 C C . VAL A 1 91 ? -3.983 -2.725 11.503 1.00 88.69 91 VAL A C 1
ATOM 698 O O . VAL A 1 91 ? -3.655 -2.817 10.322 1.00 88.69 91 VAL A O 1
ATOM 701 N N . ILE A 1 92 ? -3.083 -2.511 12.468 1.00 88.75 92 ILE A N 1
ATOM 702 C CA . ILE A 1 92 ? -1.660 -2.241 12.192 1.00 88.75 92 ILE A CA 1
ATOM 703 C C . ILE A 1 92 ? -0.995 -3.428 11.478 1.00 88.75 92 ILE A C 1
ATOM 705 O O . ILE A 1 92 ? -0.200 -3.237 10.555 1.00 88.75 92 ILE A O 1
ATOM 709 N N . ARG A 1 93 ? -1.337 -4.665 11.863 1.00 87.31 93 ARG A N 1
ATOM 710 C CA . ARG A 1 93 ? -0.820 -5.877 11.205 1.00 87.31 93 ARG A CA 1
ATOM 711 C C . ARG A 1 93 ? -1.293 -5.982 9.755 1.00 87.31 93 ARG A C 1
ATOM 713 O O . ARG A 1 93 ? -0.474 -6.261 8.883 1.00 87.31 93 ARG A O 1
ATOM 720 N N . LEU A 1 94 ? -2.571 -5.705 9.483 1.00 87.62 94 LEU A N 1
ATOM 721 C CA . LEU A 1 94 ? -3.108 -5.703 8.118 1.00 87.62 94 LEU A CA 1
ATOM 722 C C . LEU A 1 94 ? -2.447 -4.633 7.239 1.00 87.62 94 LEU A C 1
ATOM 724 O O . LEU A 1 94 ? -2.066 -4.938 6.113 1.00 87.62 94 LEU A O 1
ATOM 728 N N . PHE A 1 95 ? -2.225 -3.421 7.756 1.00 88.88 95 PHE A N 1
ATOM 729 C CA . PHE A 1 95 ? -1.505 -2.365 7.031 1.00 88.88 95 PHE A CA 1
ATOM 730 C C . PHE A 1 95 ? -0.045 -2.727 6.733 1.00 88.88 95 PHE A C 1
ATOM 732 O O . PHE A 1 95 ? 0.458 -2.468 5.635 1.00 88.88 95 PHE A O 1
ATOM 739 N N . SER A 1 96 ? 0.636 -3.370 7.686 1.00 87.88 96 SER A N 1
ATOM 740 C CA . SER A 1 96 ? 1.991 -3.887 7.473 1.00 87.88 96 SER A CA 1
ATOM 741 C C . SER A 1 96 ? 2.018 -4.968 6.388 1.00 87.88 96 SER A C 1
ATOM 743 O O . SER A 1 96 ? 2.908 -4.953 5.538 1.00 87.88 96 SER A O 1
ATOM 745 N N . MET A 1 97 ? 1.033 -5.870 6.379 1.00 86.31 97 MET A N 1
ATOM 746 C CA . MET A 1 97 ? 0.902 -6.898 5.346 1.00 86.31 97 MET A CA 1
ATOM 747 C C . MET A 1 97 ? 0.567 -6.315 3.974 1.00 86.31 97 MET A C 1
ATOM 749 O O . MET A 1 97 ? 1.203 -6.702 3.001 1.00 86.31 97 MET A O 1
ATOM 753 N N . LEU A 1 98 ? -0.362 -5.359 3.891 1.00 88.62 98 LEU A N 1
ATOM 754 C CA . LEU A 1 98 ? -0.697 -4.654 2.649 1.00 88.62 98 LEU A CA 1
ATOM 755 C C . LEU A 1 98 ? 0.557 -4.027 2.023 1.00 88.62 98 LEU A C 1
ATOM 757 O O . LEU A 1 98 ? 0.859 -4.265 0.853 1.00 88.62 98 LEU A O 1
ATOM 761 N N . SER A 1 99 ? 1.325 -3.302 2.839 1.00 87.94 99 SER A N 1
ATOM 762 C CA . SER A 1 99 ? 2.571 -2.650 2.424 1.00 87.94 99 SER A CA 1
ATOM 763 C C . SER A 1 99 ? 3.617 -3.661 1.944 1.00 87.94 99 SER A C 1
ATOM 765 O O . SER A 1 99 ? 4.265 -3.454 0.919 1.00 87.94 99 SER A O 1
ATOM 767 N N . ALA A 1 100 ? 3.763 -4.786 2.648 1.00 84.94 100 ALA A N 1
ATOM 768 C CA . ALA A 1 100 ? 4.688 -5.845 2.258 1.00 84.94 100 ALA A CA 1
ATOM 769 C C . ALA A 1 100 ? 4.266 -6.551 0.960 1.00 84.94 100 ALA A C 1
ATOM 771 O O . ALA A 1 100 ? 5.114 -6.775 0.098 1.00 84.94 100 ALA A O 1
ATOM 772 N N . CYS A 1 101 ? 2.975 -6.857 0.786 1.00 83.31 101 CYS A N 1
ATOM 773 C CA . CYS A 1 101 ? 2.452 -7.452 -0.443 1.00 83.31 101 CYS A CA 1
ATOM 774 C C . CYS A 1 101 ? 2.663 -6.519 -1.644 1.00 83.31 101 CYS A C 1
ATOM 776 O O . CYS A 1 101 ? 3.133 -6.972 -2.683 1.00 83.31 101 CYS A O 1
ATOM 778 N N . ALA A 1 102 ? 2.398 -5.218 -1.494 1.00 85.81 102 ALA A N 1
ATOM 779 C CA . ALA A 1 102 ? 2.603 -4.242 -2.565 1.00 85.81 102 ALA A CA 1
ATOM 780 C C . ALA A 1 102 ? 4.081 -4.141 -2.986 1.00 85.81 102 ALA A C 1
ATOM 782 O O . ALA A 1 102 ? 4.404 -4.169 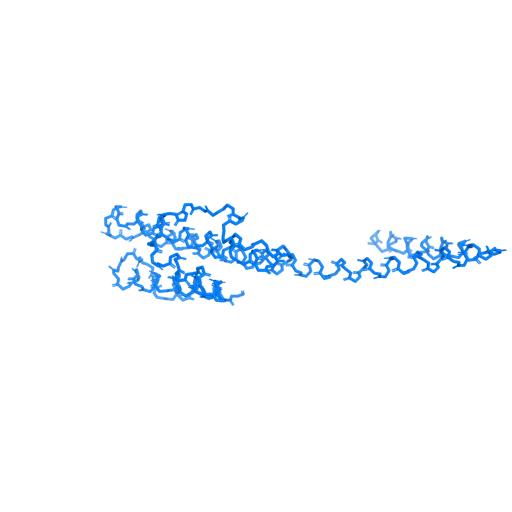-4.174 1.00 85.81 102 ALA A O 1
ATOM 783 N N . LEU A 1 103 ? 5.000 -4.094 -2.015 1.00 85.12 103 LEU A N 1
ATOM 784 C CA . LEU A 1 103 ? 6.442 -4.078 -2.286 1.00 85.12 103 LEU A CA 1
ATOM 785 C C . LEU A 1 103 ? 6.952 -5.395 -2.885 1.00 85.12 103 LEU A C 1
ATOM 787 O O . LEU A 1 103 ? 7.920 -5.391 -3.647 1.00 85.12 103 LEU A O 1
ATOM 791 N N . GLN A 1 104 ? 6.316 -6.519 -2.555 1.00 82.69 104 GLN A N 1
ATOM 792 C CA . GLN A 1 104 ? 6.661 -7.818 -3.120 1.00 82.69 104 GLN A CA 1
ATOM 793 C C . GLN A 1 104 ? 6.274 -7.920 -4.599 1.00 82.69 104 GLN A C 1
ATOM 795 O O . GLN A 1 104 ? 7.089 -8.402 -5.383 1.00 82.69 104 GLN A O 1
ATOM 800 N N . GLU A 1 105 ? 5.095 -7.425 -4.985 1.00 80.94 105 GLU A N 1
ATOM 801 C CA . GLU A 1 105 ? 4.653 -7.378 -6.390 1.00 80.94 105 GLU A CA 1
ATOM 802 C C . GLU A 1 105 ? 5.565 -6.489 -7.255 1.00 80.94 105 GLU A C 1
ATOM 804 O O . GLU A 1 105 ? 5.841 -6.801 -8.413 1.00 80.94 105 GLU A O 1
ATOM 809 N N . LEU A 1 106 ? 6.106 -5.409 -6.681 1.00 80.81 106 LEU A N 1
ATOM 810 C CA . LEU A 1 106 ? 7.082 -4.537 -7.349 1.00 80.81 106 LEU A CA 1
ATOM 811 C C . LEU A 1 106 ? 8.481 -5.164 -7.458 1.00 80.81 106 LEU A C 1
ATOM 813 O O . LEU A 1 106 ? 9.323 -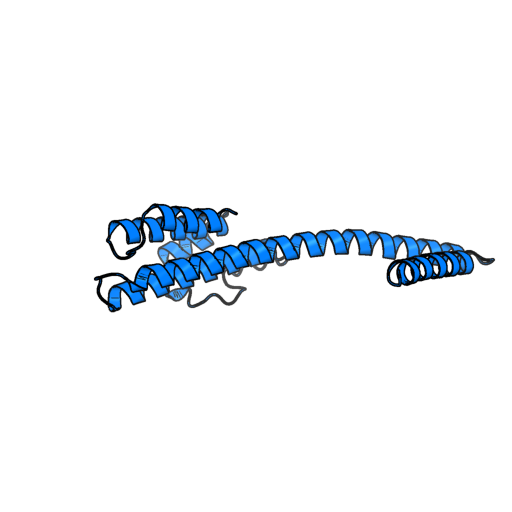4.688 -8.226 1.00 80.81 106 LEU A O 1
ATOM 817 N N . SER A 1 107 ? 8.770 -6.207 -6.676 1.00 77.62 107 SER A N 1
ATOM 818 C CA . SER A 1 107 ? 10.101 -6.794 -6.631 1.00 77.62 107 SER A CA 1
ATOM 819 C C . SER A 1 107 ? 10.324 -7.730 -7.827 1.00 77.62 107 SER A C 1
ATOM 821 O O . SER A 1 107 ? 9.574 -8.684 -8.021 1.00 77.62 107 SER A O 1
ATOM 823 N N . PRO A 1 108 ? 11.413 -7.568 -8.605 1.00 66.50 108 PRO A N 1
ATOM 824 C CA . PRO A 1 108 ? 11.700 -8.431 -9.756 1.00 66.50 108 PRO A CA 1
ATOM 825 C C . PRO A 1 108 ? 12.049 -9.878 -9.358 1.00 66.50 108 PRO A C 1
ATOM 827 O O . PRO A 1 108 ? 12.182 -10.759 -10.214 1.00 66.50 108 PRO A O 1
ATOM 830 N N . ARG A 1 109 ? 12.231 -10.152 -8.058 1.00 57.97 109 ARG A N 1
ATOM 831 C CA . ARG A 1 109 ? 12.513 -11.489 -7.535 1.00 57.97 109 ARG A CA 1
ATOM 832 C C . ARG A 1 109 ? 11.213 -12.291 -7.445 1.00 57.97 109 ARG A C 1
ATOM 834 O O . ARG A 1 109 ? 10.435 -12.108 -6.518 1.00 57.97 109 ARG A O 1
ATOM 841 N N . LYS A 1 110 ? 11.070 -13.298 -8.315 1.00 51.16 110 LYS A N 1
ATOM 842 C CA . LYS A 1 110 ? 10.085 -14.401 -8.213 1.00 51.16 110 LYS A CA 1
ATOM 843 C C . LYS A 1 110 ? 10.342 -15.331 -7.013 1.00 51.16 110 LYS A C 1
ATOM 845 O O . LYS A 1 110 ? 10.236 -16.552 -7.119 1.00 51.16 110 LYS A O 1
ATOM 850 N N . SER A 1 111 ? 10.772 -14.789 -5.878 1.00 47.38 111 SER A N 1
ATOM 851 C CA . SER A 1 111 ? 10.868 -15.562 -4.649 1.00 47.38 111 SER A CA 1
ATOM 852 C C . SER A 1 111 ? 9.446 -15.749 -4.139 1.00 47.38 111 SER A C 1
ATOM 854 O O . SER A 1 111 ? 8.899 -14.860 -3.494 1.00 47.38 111 SER A O 1
ATOM 856 N N . HIS A 1 112 ? 8.861 -16.911 -4.437 1.00 47.06 112 HIS A N 1
ATOM 857 C CA . HIS A 1 112 ? 7.577 -17.412 -3.928 1.00 47.06 112 HIS A CA 1
ATOM 858 C C . HIS A 1 112 ? 7.542 -17.595 -2.395 1.00 47.06 112 HIS A C 1
ATOM 860 O O . HIS A 1 112 ? 6.814 -18.435 -1.881 1.00 47.06 112 HIS A O 1
ATOM 866 N N . GLN A 1 113 ? 8.339 -16.844 -1.637 1.00 48.72 113 GLN A N 1
ATOM 867 C CA . GLN A 1 113 ? 8.162 -16.757 -0.199 1.00 48.72 113 GLN A CA 1
ATOM 868 C C . GLN A 1 113 ? 7.265 -15.561 0.082 1.00 48.72 113 GLN A C 1
ATOM 870 O O . GLN A 1 113 ? 7.695 -14.414 0.005 1.00 48.72 113 GLN A O 1
ATOM 875 N N . VAL A 1 114 ? 6.014 -15.867 0.411 1.00 51.00 114 VAL A N 1
ATOM 876 C CA . VAL A 1 114 ? 4.922 -14.970 0.842 1.00 51.00 114 VAL A CA 1
ATOM 877 C C . VAL A 1 114 ? 5.352 -13.972 1.927 1.00 51.00 114 VAL A C 1
ATOM 879 O O . VAL A 1 114 ? 4.731 -12.936 2.109 1.00 51.00 114 VAL A O 1
ATOM 882 N N . TRP A 1 115 ? 6.452 -14.270 2.623 1.00 53.94 115 TRP A N 1
ATOM 883 C CA . TRP A 1 115 ? 7.003 -13.504 3.739 1.00 53.94 115 TRP A CA 1
ATOM 884 C C . TRP A 1 115 ? 8.456 -13.072 3.506 1.00 53.94 115 TRP A C 1
ATOM 886 O O . TRP A 1 115 ? 9.235 -12.969 4.449 1.00 53.94 115 TRP A O 1
ATOM 896 N N . GLY A 1 116 ? 8.858 -12.848 2.250 1.00 51.81 116 GLY A N 1
ATOM 897 C CA . GLY A 1 116 ? 10.206 -12.353 1.936 1.00 51.81 116 GLY A CA 1
ATOM 898 C C . GLY A 1 116 ? 10.516 -10.974 2.541 1.00 51.81 116 GLY A C 1
ATOM 899 O O . GLY A 1 116 ? 11.683 -10.612 2.677 1.00 51.81 116 GLY A O 1
ATOM 900 N N . LEU A 1 117 ? 9.479 -10.224 2.925 1.00 58.91 117 LEU A N 1
ATOM 901 C CA . LEU A 1 117 ? 9.550 -8.956 3.645 1.00 58.91 117 LEU A CA 1
ATOM 902 C C . LEU A 1 117 ? 9.076 -9.145 5.092 1.00 58.91 117 LEU A C 1
ATOM 904 O O . LEU A 1 117 ? 8.110 -9.861 5.355 1.00 58.91 117 LEU A O 1
ATOM 908 N N . LEU A 1 118 ? 9.757 -8.484 6.033 1.00 60.41 118 LEU A N 1
ATOM 909 C CA . LEU A 1 118 ? 9.425 -8.526 7.456 1.00 60.41 118 LEU A CA 1
ATOM 910 C C . LEU A 1 118 ? 8.074 -7.833 7.698 1.00 60.41 118 LEU A C 1
ATOM 912 O O . LEU A 1 118 ? 8.001 -6.610 7.777 1.00 60.41 118 LEU A O 1
ATOM 916 N N . THR A 1 119 ? 7.004 -8.611 7.830 1.00 68.25 119 THR A N 1
ATOM 917 C CA . THR A 1 119 ? 5.696 -8.110 8.274 1.00 68.25 119 THR A CA 1
ATOM 918 C C . THR A 1 119 ? 5.596 -8.124 9.791 1.00 68.25 119 THR A C 1
ATOM 920 O O . THR A 1 119 ? 6.098 -9.044 10.445 1.00 68.25 119 THR A O 1
ATOM 923 N N . LEU A 1 120 ? 4.877 -7.158 10.361 1.00 66.88 120 LEU A N 1
ATOM 924 C CA . LEU A 1 120 ? 4.574 -7.137 11.789 1.00 66.88 120 LEU A CA 1
ATOM 925 C C . LEU A 1 120 ? 3.642 -8.311 12.143 1.00 66.88 120 LEU A C 1
ATOM 927 O O . LEU A 1 120 ? 2.468 -8.297 11.798 1.00 66.88 120 LEU A O 1
ATOM 931 N N . ASN A 1 121 ? 4.186 -9.329 12.821 1.00 64.31 121 ASN A N 1
ATOM 932 C CA . ASN A 1 121 ? 3.486 -10.488 13.397 1.00 64.31 121 ASN A CA 1
ATOM 933 C C . ASN A 1 121 ? 2.314 -11.044 12.557 1.00 64.31 121 ASN A C 1
ATOM 935 O O . ASN A 1 121 ? 1.145 -10.963 12.949 1.00 64.31 121 ASN A O 1
ATOM 939 N N . SER A 1 122 ? 2.637 -11.671 11.429 1.00 60.69 122 SER A N 1
ATOM 940 C CA . SER A 1 122 ? 1.658 -12.345 10.573 1.00 60.69 122 SER A CA 1
ATOM 941 C C . SER A 1 122 ? 0.922 -13.503 11.247 1.00 60.69 122 SER A C 1
ATOM 943 O O . SER A 1 122 ? -0.225 -13.775 10.910 1.00 60.69 122 SER A O 1
ATOM 945 N N . GLY A 1 123 ? 1.528 -14.141 12.254 1.00 60.06 123 GLY A N 1
ATOM 946 C CA . GLY A 1 123 ? 0.921 -15.234 13.020 1.00 60.06 123 GLY A CA 1
ATOM 947 C C . GLY A 1 123 ? -0.265 -14.825 13.902 1.00 60.06 123 GLY A C 1
ATOM 948 O O . GLY A 1 123 ? -0.912 -15.690 14.485 1.00 60.06 123 GLY A O 1
ATOM 949 N N . GLY A 1 124 ? -0.554 -13.524 14.010 1.00 61.06 124 GLY A N 1
ATOM 950 C CA . GLY A 1 124 ? -1.737 -13.007 14.696 1.00 61.06 124 GLY A CA 1
ATOM 951 C C . GLY A 1 124 ? -3.019 -13.011 13.854 1.00 61.06 124 GLY A C 1
ATOM 952 O O . GLY A 1 124 ? -4.074 -12.679 14.393 1.00 61.06 124 GLY A O 1
ATOM 953 N N . ILE A 1 125 ? -2.935 -13.340 12.561 1.00 73.38 125 ILE A N 1
ATOM 954 C CA . ILE A 1 125 ? -4.090 -13.531 11.674 1.00 73.38 125 ILE A CA 1
ATOM 955 C C . ILE A 1 125 ? -4.426 -15.021 11.605 1.00 73.38 125 ILE A C 1
ATOM 957 O O . ILE A 1 125 ? -3.545 -15.876 11.710 1.00 73.38 125 ILE A O 1
ATOM 961 N N . ASP A 1 126 ? -5.714 -15.332 11.451 1.00 79.44 126 ASP A N 1
ATOM 962 C CA . ASP A 1 126 ? -6.169 -16.712 11.348 1.00 79.44 126 ASP A CA 1
ATOM 963 C C . ASP A 1 126 ? -5.458 -17.465 10.211 1.00 79.44 126 ASP A C 1
ATOM 965 O O . ASP A 1 126 ? -5.256 -16.952 9.105 1.00 79.44 126 ASP A O 1
ATOM 969 N N . LYS A 1 127 ? -5.082 -18.716 10.490 1.00 73.94 127 LYS A N 1
ATOM 970 C CA . LYS A 1 127 ? -4.289 -19.542 9.572 1.00 73.94 127 LYS A CA 1
ATOM 971 C C . LYS A 1 127 ? -5.040 -19.816 8.270 1.00 73.94 127 LYS A C 1
ATOM 973 O O . LYS A 1 127 ? -4.399 -19.972 7.233 1.00 73.94 127 LYS A O 1
ATOM 978 N N . THR A 1 128 ? -6.375 -19.855 8.308 1.00 79.00 128 THR A N 1
ATOM 979 C CA . THR A 1 128 ? -7.193 -20.054 7.103 1.00 79.00 128 THR A CA 1
ATOM 980 C C . THR A 1 128 ? -7.191 -18.813 6.213 1.00 79.00 128 THR A C 1
ATOM 982 O O . THR A 1 128 ? -7.034 -18.927 4.995 1.00 79.00 128 THR A O 1
ATOM 985 N N . SER A 1 129 ? -7.247 -17.621 6.810 1.00 79.12 129 SER A N 1
ATOM 986 C CA . SER A 1 129 ? -7.114 -16.358 6.085 1.00 79.12 129 SER A CA 1
ATOM 987 C C . SER A 1 129 ? -5.727 -16.230 5.460 1.00 79.12 129 SER A C 1
ATOM 989 O O . SER A 1 129 ? -5.618 -15.905 4.281 1.00 79.12 129 SER A O 1
ATOM 991 N N . LEU A 1 130 ? -4.662 -16.575 6.191 1.00 77.69 130 LEU A N 1
ATOM 992 C CA . LEU A 1 130 ? -3.301 -16.571 5.638 1.00 77.69 130 LEU A CA 1
ATOM 993 C C . LEU A 1 130 ? -3.134 -17.554 4.470 1.00 77.69 130 LEU A C 1
ATOM 995 O O . LEU A 1 130 ? -2.492 -17.212 3.480 1.00 77.69 130 LEU A O 1
ATOM 999 N N . ALA A 1 131 ? -3.736 -18.744 4.552 1.00 78.31 131 ALA A N 1
ATOM 1000 C CA . ALA A 1 131 ? -3.726 -19.709 3.451 1.00 78.31 131 ALA A CA 1
ATOM 1001 C C . ALA A 1 131 ? -4.508 -19.199 2.228 1.00 78.31 131 ALA A C 1
ATOM 1003 O O . ALA A 1 131 ? -4.073 -19.380 1.091 1.00 78.31 131 ALA A O 1
ATOM 1004 N N . THR A 1 132 ? -5.633 -18.514 2.458 1.00 80.81 132 THR A N 1
ATOM 1005 C CA . THR A 1 132 ? -6.409 -17.849 1.399 1.00 80.81 132 THR A CA 1
ATOM 1006 C C . THR A 1 132 ? -5.591 -16.753 0.715 1.00 80.81 132 THR A C 1
ATOM 1008 O O . THR A 1 132 ? -5.612 -16.647 -0.509 1.00 80.81 132 THR A O 1
ATOM 1011 N N . LEU A 1 133 ? -4.829 -15.970 1.485 1.00 78.94 133 LEU A N 1
ATOM 1012 C CA . LEU A 1 133 ? -3.954 -14.929 0.947 1.00 78.94 133 LEU A CA 1
ATOM 1013 C C . LEU A 1 133 ? -2.823 -15.525 0.099 1.00 78.94 133 LEU A C 1
ATOM 1015 O O . LEU A 1 133 ? -2.565 -15.038 -1.000 1.00 78.94 133 LEU A O 1
ATOM 1019 N N . ASP A 1 134 ? -2.183 -16.597 0.570 1.00 76.50 134 ASP A N 1
ATOM 1020 C CA . ASP A 1 134 ? -1.108 -17.275 -0.163 1.00 76.50 134 ASP A CA 1
ATOM 1021 C C . ASP A 1 134 ? -1.597 -17.830 -1.514 1.00 76.50 134 ASP A C 1
ATOM 1023 O O . ASP A 1 134 ? -0.979 -17.583 -2.554 1.00 76.50 134 ASP 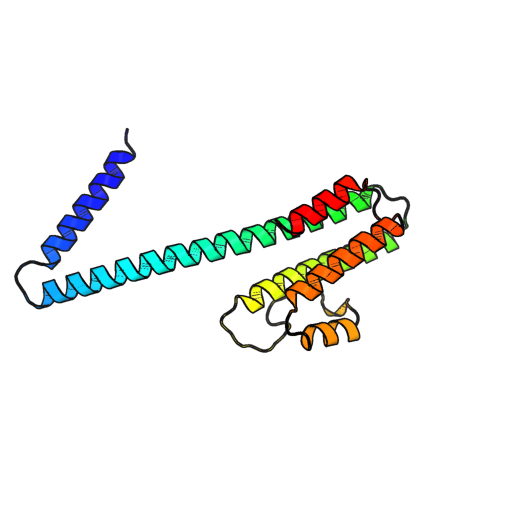A O 1
ATOM 1027 N N . GLY A 1 135 ? -2.767 -18.479 -1.507 1.00 76.50 135 GLY A N 1
ATOM 1028 C CA . GLY A 1 135 ? -3.405 -19.034 -2.703 1.00 76.50 135 GLY A CA 1
ATOM 1029 C C . GLY A 1 135 ? -4.035 -18.005 -3.650 1.00 76.50 135 GLY A C 1
ATOM 1030 O O . GLY A 1 135 ? -4.420 -18.367 -4.762 1.00 76.50 135 GLY A O 1
ATOM 1031 N N . SER A 1 136 ? -4.154 -16.738 -3.243 1.00 80.12 136 SER A N 1
ATOM 1032 C CA . SER A 1 136 ? -4.755 -15.685 -4.067 1.00 80.12 136 SER A CA 1
ATOM 1033 C C . SER A 1 136 ? -3.738 -15.040 -5.017 1.00 80.12 136 SER A C 1
ATOM 1035 O O . SER A 1 136 ? -2.608 -14.737 -4.636 1.00 80.12 136 SER A O 1
ATOM 1037 N N . GLY A 1 137 ? -4.155 -14.786 -6.262 1.00 75.62 137 GLY A N 1
ATOM 1038 C CA . GLY A 1 137 ? -3.347 -14.059 -7.251 1.00 75.62 137 GLY A CA 1
ATOM 1039 C C . GLY A 1 137 ? -3.340 -12.536 -7.065 1.00 75.62 137 GLY A C 1
ATOM 1040 O O . GLY A 1 137 ? -2.532 -11.860 -7.686 1.00 75.62 137 GLY A O 1
ATOM 1041 N N . GLN A 1 138 ? -4.225 -11.996 -6.219 1.00 83.38 138 GLN A N 1
ATOM 1042 C CA . GLN A 1 138 ? -4.402 -10.558 -5.973 1.00 83.38 138 GLN A CA 1
ATOM 1043 C C . GLN A 1 138 ? -4.335 -10.261 -4.470 1.00 83.38 138 GLN A C 1
ATOM 1045 O O . GLN A 1 138 ? -5.328 -9.930 -3.822 1.00 83.38 138 GLN A O 1
ATOM 1050 N N . ARG A 1 139 ? -3.141 -10.422 -3.893 1.00 85.06 139 ARG A N 1
ATOM 1051 C CA . ARG A 1 139 ? -2.920 -10.336 -2.437 1.00 85.06 139 ARG A CA 1
ATOM 1052 C C . ARG A 1 139 ? -3.145 -8.934 -1.875 1.00 85.06 139 ARG A C 1
ATOM 1054 O O . ARG A 1 139 ? -3.676 -8.784 -0.779 1.00 85.06 139 ARG A O 1
ATOM 1061 N N . VAL A 1 140 ? -2.745 -7.914 -2.635 1.00 86.50 140 VAL A N 1
ATOM 1062 C CA . VAL A 1 140 ? -2.875 -6.500 -2.253 1.00 86.50 140 VAL A CA 1
ATOM 1063 C C . VAL A 1 140 ? -4.351 -6.120 -2.116 1.00 86.50 140 VAL A C 1
ATOM 1065 O O . VAL A 1 140 ? -4.756 -5.643 -1.059 1.00 86.50 140 VAL A O 1
ATOM 1068 N N . ASP A 1 141 ? -5.163 -6.429 -3.131 1.00 86.50 141 ASP A N 1
ATOM 1069 C CA . ASP A 1 141 ? -6.602 -6.134 -3.144 1.00 86.50 141 ASP A CA 1
ATOM 1070 C C . ASP A 1 141 ? -7.345 -6.849 -2.008 1.00 86.50 141 ASP A C 1
ATOM 1072 O O . ASP A 1 141 ? -8.249 -6.290 -1.386 1.00 86.50 141 ASP A O 1
ATOM 1076 N N . LEU A 1 142 ? -6.935 -8.079 -1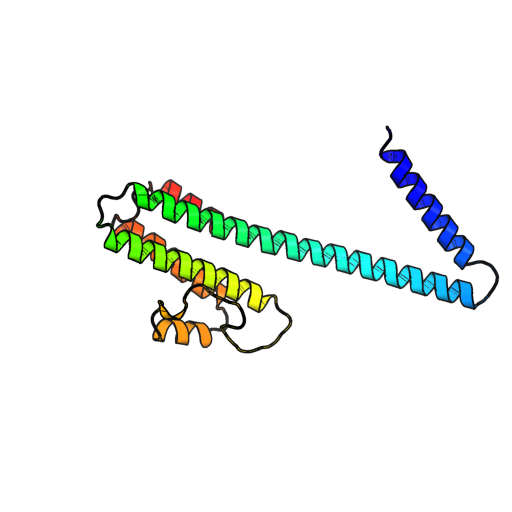.692 1.00 87.50 142 LEU A N 1
ATOM 1077 C CA . LEU A 1 142 ? -7.523 -8.868 -0.614 1.00 87.50 142 LEU A CA 1
ATOM 1078 C C . LEU A 1 142 ? -7.226 -8.259 0.768 1.00 87.50 142 LEU A C 1
ATOM 1080 O O . LEU A 1 142 ? -8.139 -8.089 1.576 1.00 87.50 142 LEU A O 1
ATOM 1084 N N . CYS A 1 143 ? -5.971 -7.867 1.022 1.00 87.75 143 CYS A N 1
ATOM 1085 C CA . CYS A 1 143 ? -5.587 -7.149 2.242 1.00 87.75 143 CYS A CA 1
ATOM 1086 C C . CYS A 1 143 ? -6.318 -5.805 2.363 1.00 87.75 143 CYS A C 1
ATOM 1088 O O . CYS A 1 143 ? -6.795 -5.459 3.444 1.00 87.75 143 CYS A O 1
ATOM 1090 N N . TYR A 1 144 ? -6.437 -5.071 1.255 1.00 88.31 144 TYR A N 1
ATOM 1091 C CA . TYR A 1 144 ? -7.167 -3.808 1.199 1.00 88.31 144 TYR A CA 1
ATOM 1092 C C . TYR A 1 144 ? -8.641 -3.997 1.577 1.00 88.31 144 TYR A C 1
ATOM 1094 O O . TYR A 1 144 ? -9.162 -3.299 2.450 1.00 88.31 144 TYR A O 1
ATOM 1102 N N . HIS A 1 145 ? -9.296 -5.004 0.999 1.00 88.88 145 HIS A N 1
ATOM 1103 C CA . HIS A 1 145 ? -10.686 -5.320 1.305 1.00 88.88 145 HIS A CA 1
ATOM 1104 C C . HIS A 1 145 ? -10.891 -5.695 2.780 1.00 88.88 145 HIS A C 1
ATOM 1106 O O . HIS A 1 145 ? -11.831 -5.216 3.414 1.00 88.88 145 HIS A O 1
ATOM 1112 N N . TRP A 1 146 ? -9.993 -6.493 3.364 1.00 89.19 146 TRP A N 1
ATOM 1113 C CA . TRP A 1 146 ? -10.064 -6.851 4.785 1.00 89.19 146 TRP A CA 1
ATOM 1114 C C . TRP A 1 146 ? -9.934 -5.648 5.718 1.00 89.19 146 TRP A C 1
ATOM 1116 O O . TRP A 1 146 ? -10.604 -5.605 6.750 1.00 89.19 146 TRP A O 1
ATOM 1126 N N . ILE A 1 147 ? -9.111 -4.660 5.362 1.00 88.81 147 ILE A N 1
ATOM 1127 C CA . ILE A 1 147 ? -8.995 -3.410 6.123 1.00 88.81 147 ILE A CA 1
ATOM 1128 C C . ILE A 1 147 ? -10.321 -2.645 6.081 1.00 88.81 147 ILE A C 1
ATOM 1130 O O . ILE A 1 147 ? -10.817 -2.228 7.128 1.00 88.81 147 ILE A O 1
ATOM 1134 N N . GLN A 1 148 ? -10.933 -2.515 4.901 1.00 88.44 148 GLN A N 1
ATOM 1135 C CA . GLN A 1 148 ? -12.232 -1.852 4.756 1.00 88.44 148 GLN A CA 1
ATOM 1136 C C . GLN A 1 148 ? -13.330 -2.562 5.557 1.00 88.44 148 GLN A C 1
ATOM 1138 O O . GLN A 1 148 ? -14.078 -1.905 6.278 1.00 88.44 148 GLN A O 1
ATOM 1143 N N . GLN A 1 149 ? -13.397 -3.896 5.482 1.00 88.75 149 GLN A N 1
ATOM 1144 C CA . GLN A 1 149 ? -14.344 -4.695 6.266 1.00 88.75 149 GLN A CA 1
ATOM 1145 C C . GLN A 1 149 ? -14.147 -4.474 7.769 1.00 88.75 149 GLN A C 1
ATOM 1147 O O . GLN A 1 149 ? -15.106 -4.173 8.476 1.00 88.75 149 GLN A O 1
ATOM 1152 N N . LEU A 1 150 ? -12.899 -4.532 8.244 1.00 88.12 150 LEU A N 1
ATOM 1153 C CA . LEU A 1 150 ? -12.570 -4.346 9.655 1.00 88.12 150 LEU A CA 1
ATOM 1154 C C . LEU A 1 150 ? -12.964 -2.953 10.175 1.00 88.12 150 LEU A C 1
ATOM 1156 O O . LEU A 1 150 ? -13.431 -2.838 11.307 1.00 88.12 150 LEU A O 1
ATOM 1160 N N . ILE A 1 151 ? -12.791 -1.906 9.363 1.00 86.88 151 ILE A N 1
ATOM 1161 C CA . ILE A 1 151 ? -13.182 -0.527 9.697 1.00 86.88 151 ILE A CA 1
ATOM 1162 C C . ILE A 1 151 ? -14.710 -0.375 9.740 1.00 86.88 151 ILE A C 1
ATOM 1164 O O . ILE A 1 151 ? -15.249 0.253 10.650 1.00 86.88 151 ILE A O 1
ATOM 1168 N N . VAL A 1 152 ? -15.426 -0.949 8.772 1.00 86.44 152 VAL A N 1
ATOM 1169 C CA . VAL A 1 152 ? -16.897 -0.884 8.728 1.00 86.44 152 VAL A CA 1
ATOM 1170 C C . VAL A 1 152 ? -17.512 -1.649 9.903 1.00 86.44 152 VAL A C 1
ATOM 1172 O O . VAL A 1 152 ? -18.443 -1.156 10.548 1.00 86.44 152 VAL A O 1
ATOM 1175 N N . ASP A 1 153 ? -16.964 -2.819 10.231 1.00 87.06 153 ASP A N 1
ATOM 1176 C CA . ASP A 1 153 ? -17.419 -3.625 11.363 1.00 87.06 153 ASP A CA 1
ATOM 1177 C C . ASP A 1 153 ? -17.162 -2.922 12.704 1.00 87.06 153 ASP A C 1
ATOM 1179 O O . ASP A 1 153 ? -18.030 -2.937 13.582 1.00 87.06 153 ASP A O 1
ATOM 1183 N N . SER A 1 154 ? -16.017 -2.247 12.859 1.00 82.94 154 SER A N 1
ATOM 1184 C CA . SER A 1 154 ? -15.693 -1.498 14.080 1.00 82.94 154 SER A CA 1
ATOM 1185 C C . SER A 1 154 ? -16.483 -0.195 14.228 1.00 82.94 154 SER A C 1
ATOM 1187 O O . SER A 1 154 ? -16.748 0.244 15.351 1.00 82.94 154 SER A O 1
ATOM 1189 N N . GLN A 1 155 ? -16.933 0.400 13.121 1.00 83.69 155 GLN A N 1
ATOM 1190 C CA . GLN A 1 155 ? -17.902 1.495 13.152 1.00 83.69 155 GLN A CA 1
ATOM 1191 C C . GLN A 1 155 ? -19.284 0.996 13.594 1.00 83.69 155 GLN A C 1
ATOM 1193 O O . GLN A 1 155 ? -19.945 1.644 14.406 1.00 83.69 155 GLN A O 1
ATOM 1198 N N . ARG A 1 156 ? -19.722 -0.172 13.106 1.00 81.94 156 ARG A N 1
ATOM 1199 C CA . ARG A 1 156 ? -21.014 -0.763 13.490 1.00 81.94 156 ARG A CA 1
ATOM 1200 C C . ARG A 1 156 ? -21.059 -1.177 14.962 1.00 81.94 156 ARG A C 1
ATOM 1202 O O . ARG A 1 156 ? -22.112 -1.057 15.584 1.00 81.94 156 ARG A O 1
ATOM 1209 N N . SER A 1 157 ? -19.950 -1.667 15.512 1.00 80.81 157 SER A N 1
ATOM 1210 C CA . SER A 1 157 ? -19.859 -2.068 16.921 1.00 80.81 157 SER A CA 1
ATOM 1211 C C . SER A 1 157 ? -19.711 -0.893 17.897 1.00 80.81 157 SER A C 1
ATOM 1213 O O . SER A 1 157 ? -19.808 -1.103 19.103 1.00 80.81 157 SER A O 1
ATOM 1215 N N . GLY A 1 158 ? -19.496 0.334 17.405 1.00 78.25 158 GLY A N 1
ATOM 1216 C CA . GLY A 1 158 ? -19.257 1.518 18.238 1.00 78.25 158 GLY A CA 1
ATOM 1217 C C . GLY A 1 158 ? -17.829 1.620 18.788 1.00 78.25 158 GLY A C 1
ATOM 1218 O O . GLY A 1 158 ? -17.550 2.473 19.632 1.00 78.25 158 GLY A O 1
ATOM 1219 N N . LEU A 1 159 ? -16.907 0.775 18.311 1.00 80.12 159 LEU A N 1
ATOM 1220 C CA . LEU A 1 159 ? -15.495 0.827 18.698 1.00 80.12 159 LEU A CA 1
ATOM 1221 C C . LEU A 1 159 ? -14.808 2.083 18.135 1.00 80.12 159 LEU A C 1
ATOM 1223 O O . LEU A 1 159 ? -13.968 2.686 18.798 1.00 80.12 159 LEU A O 1
ATOM 1227 N N . LEU A 1 160 ? -15.204 2.509 16.932 1.00 78.62 160 LEU A N 1
ATOM 1228 C CA . LEU A 1 160 ? -14.818 3.797 16.359 1.00 78.62 160 LEU A CA 1
ATOM 1229 C C . LEU A 1 160 ? -15.810 4.880 16.799 1.00 78.62 160 LEU A C 1
ATOM 1231 O O . LEU A 1 160 ? -16.964 4.884 16.381 1.00 78.62 160 LEU A O 1
ATOM 1235 N N . SER A 1 161 ? -15.335 5.841 17.594 1.00 72.00 161 SER A N 1
ATOM 1236 C CA . SER A 1 161 ? -16.130 6.996 18.056 1.00 72.00 161 SER A CA 1
ATOM 1237 C C . SER A 1 161 ? -16.223 8.119 17.004 1.00 72.00 161 SER A C 1
ATOM 1239 O O . SER A 1 161 ? -16.781 9.190 17.240 1.00 72.00 161 SER A O 1
ATOM 1241 N N . ALA A 1 162 ? -15.645 7.903 15.818 1.00 73.12 162 ALA A N 1
ATOM 1242 C CA . ALA A 1 162 ? -15.570 8.912 14.775 1.00 73.12 162 ALA A CA 1
ATOM 1243 C C . ALA A 1 162 ? -16.894 9.073 14.007 1.00 73.12 162 ALA A C 1
ATOM 1245 O O . ALA A 1 162 ? -17.539 8.081 13.660 1.00 73.12 162 ALA A O 1
ATOM 1246 N N . PRO A 1 163 ? -17.277 10.314 13.656 1.00 71.38 163 PRO A N 1
ATOM 1247 C CA . PRO A 1 163 ? -18.394 10.570 12.760 1.00 71.38 163 PRO A CA 1
ATOM 1248 C C . PRO A 1 163 ? -18.223 9.850 11.405 1.00 71.38 163 PRO A C 1
ATOM 1250 O O . PRO A 1 163 ? -17.119 9.855 10.851 1.00 71.38 163 PRO A O 1
ATOM 1253 N N . PRO A 1 164 ? -19.311 9.340 10.790 1.00 71.38 164 PRO A N 1
ATOM 1254 C CA . PRO A 1 164 ? -19.291 8.717 9.459 1.00 71.38 164 PRO A CA 1
ATOM 1255 C C . PRO A 1 164 ? -18.509 9.465 8.354 1.00 71.38 164 PRO A C 1
ATOM 1257 O O . PRO A 1 164 ? -17.840 8.795 7.559 1.00 71.38 164 PRO A O 1
ATOM 1260 N N . PRO A 1 165 ? -18.519 10.817 8.269 1.00 70.62 165 PRO A N 1
ATOM 1261 C CA . PRO A 1 165 ? -17.718 11.524 7.266 1.00 70.62 165 PRO A CA 1
ATOM 1262 C C . PRO A 1 165 ? -16.204 11.395 7.482 1.00 70.62 165 PRO A C 1
ATOM 1264 O O . PRO A 1 165 ? -15.459 11.408 6.508 1.00 70.62 165 PRO A O 1
ATOM 1267 N N . MET A 1 166 ? -15.731 11.225 8.720 1.00 75.12 166 MET A N 1
ATOM 1268 C CA . MET A 1 166 ? -14.300 11.054 9.004 1.00 75.12 166 MET A CA 1
ATOM 1269 C C . MET A 1 166 ? -13.811 9.656 8.621 1.00 75.12 166 MET A C 1
ATOM 1271 O O . MET A 1 166 ? -12.708 9.510 8.102 1.00 75.12 166 MET A O 1
ATOM 1275 N N . VAL A 1 167 ? -14.658 8.639 8.807 1.00 75.56 167 VAL A N 1
ATOM 1276 C CA . VAL A 1 167 ? -14.378 7.277 8.330 1.00 75.56 167 VAL A CA 1
ATOM 1277 C C . VAL A 1 167 ? -14.344 7.246 6.803 1.00 75.56 167 VAL A C 1
ATOM 1279 O O . VAL A 1 167 ? -13.443 6.654 6.220 1.00 75.56 167 VAL A O 1
ATOM 1282 N N . SER A 1 168 ? -15.270 7.951 6.150 1.00 80.38 168 SER A N 1
ATOM 1283 C CA . SER A 1 168 ? -15.277 8.082 4.688 1.00 80.38 168 SER A CA 1
ATOM 1284 C C . SER A 1 168 ? -14.041 8.828 4.170 1.00 80.38 168 SER A C 1
ATOM 1286 O O . SER A 1 168 ? -13.491 8.441 3.146 1.00 80.38 168 SER A O 1
ATOM 1288 N N . GLY A 1 169 ? -13.567 9.851 4.893 1.00 79.69 169 GLY A N 1
ATOM 1289 C CA . GLY A 1 169 ? -12.313 10.550 4.590 1.00 79.69 169 GLY A CA 1
ATOM 1290 C C . GLY A 1 169 ? -11.091 9.638 4.691 1.00 79.69 169 GLY A C 1
ATOM 1291 O O . GLY A 1 169 ? -10.315 9.560 3.748 1.00 79.69 169 GLY A O 1
ATOM 1292 N N . MET A 1 170 ? -10.982 8.867 5.776 1.00 80.31 170 MET A N 1
ATOM 1293 C CA . MET A 1 170 ? -9.915 7.876 5.966 1.00 80.31 170 MET A CA 1
ATOM 1294 C C . MET A 1 170 ? -9.929 6.791 4.876 1.00 80.31 170 MET A C 1
ATOM 1296 O O . MET A 1 170 ? -8.880 6.390 4.388 1.00 80.31 170 MET A O 1
ATOM 1300 N N . LEU A 1 171 ? -11.110 6.320 4.460 1.00 77.44 171 LEU A N 1
ATOM 1301 C CA . LEU A 1 171 ? -11.235 5.387 3.333 1.00 77.44 171 LEU A CA 1
ATOM 1302 C C . LEU A 1 171 ? -10.884 6.043 1.987 1.00 77.44 171 LEU A C 1
ATOM 1304 O O . LEU A 1 171 ? -10.369 5.365 1.103 1.00 77.44 171 LEU A O 1
ATOM 1308 N N . GLY A 1 172 ? -11.147 7.343 1.840 1.00 78.25 172 GLY A N 1
ATOM 1309 C CA . GLY A 1 172 ? -10.748 8.132 0.677 1.00 78.25 172 GLY A CA 1
ATOM 1310 C C . GLY A 1 172 ? -9.231 8.265 0.560 1.00 78.25 172 GLY A C 1
ATOM 1311 O O . GLY A 1 172 ? -8.698 8.038 -0.523 1.00 78.25 172 GLY A O 1
ATOM 1312 N N . GLU A 1 173 ? -8.540 8.529 1.675 1.00 78.75 173 GLU A N 1
ATOM 1313 C CA . GLU A 1 173 ? -7.068 8.553 1.747 1.00 78.75 173 GLU A CA 1
ATOM 1314 C C . GLU A 1 173 ? -6.470 7.218 1.284 1.00 78.75 173 GLU A C 1
ATOM 1316 O O . GLU A 1 173 ? -5.525 7.202 0.510 1.00 78.75 173 GLU A O 1
ATOM 1321 N N . LEU A 1 174 ? -7.081 6.085 1.646 1.00 74.75 174 LEU A N 1
ATOM 1322 C CA . LEU A 1 174 ? -6.626 4.763 1.197 1.00 74.75 174 LEU A CA 1
ATOM 1323 C C . LEU A 1 174 ? -6.717 4.531 -0.319 1.00 74.75 174 LEU A C 1
ATOM 1325 O O . LEU A 1 174 ? -6.084 3.600 -0.818 1.00 74.75 174 LEU A O 1
ATOM 1329 N N . SER A 1 175 ? -7.554 5.294 -1.021 1.00 71.56 175 SER A N 1
ATOM 1330 C CA . SER A 1 175 ? -7.802 5.159 -2.464 1.00 71.56 175 SER A CA 1
ATOM 1331 C C . SER A 1 175 ? -7.114 6.223 -3.323 1.00 71.56 175 SER A C 1
ATOM 1333 O O . SER A 1 175 ? -7.273 6.185 -4.545 1.00 71.56 175 SER A O 1
ATOM 1335 N N . SER A 1 176 ? -6.437 7.186 -2.686 1.00 58.44 176 SER A N 1
ATOM 1336 C CA . SER A 1 176 ? -5.810 8.330 -3.354 1.00 58.44 176 SER A CA 1
ATOM 1337 C C . SER A 1 176 ? -4.503 7.973 -4.044 1.00 58.44 176 SER A C 1
ATOM 1339 O O . SER A 1 176 ? -3.908 6.939 -3.685 1.00 58.44 176 SER A O 1
#

pLDDT: mean 77.86, std 13.37, range [39.25, 94.69]

Secondary structure (DSSP, 8-state):
-HHHHHHHHHHHHHHHHHHHTTSSSHHHHHHHHHHHHHHHHHHHHHHHHHHHHHHHHHHHHHHHHHHHHHHHHHTT--S-HHHHHHHHHHHHHHHHHHHHHHHHHT-S-----TTSS--S-GGGS-HHHHHHHHH-S-HHHHHHHHHHHHHHHHHHTT---S-HHHHHHHHHHTT-

Radius of gyration: 25.43 Å; chains: 1; bounding box: 61×56×62 Å

Sequence (176 aa):
LHQHEVFGKGKEDFVAGFYFLLDGNPWSGFSGFVTFVIVFRLSAAYSTYWAAYTTTNGFLGDWSGAAASAVAFCRGTGASDAEVEAFLQKVIRLFSMLSACALQELSPRKSHQVWGLLTLNSGGIDKTSLATLDGSGQRVDLCYHWIQQLIVDSQRSGLLSAPPPMVSGMLGELSS

Foldseek 3Di:
DPPVVVVVVVVVVVVVVLVVLPPDDPRSVVVSVVVVVVVVVVVVVVVVVVVVVVVLVLLLVLLVVLLVLQLVQLVPFPDDPVVSVLLNLVLQQLSQLLNVVVVVVVDPDPPLPSPPDDGDPPVSDDPVLVVVLSPDPCNNVSSLVVNVVSLVVCVVVRSGVDDPVSSVVSNVSNVD